Protein AF-A0A3D3RPV8-F1 (afdb_monomer)

Structure (mmCIF, N/CA/C/O backbone):
data_AF-A0A3D3RPV8-F1
#
_entry.id   AF-A0A3D3RPV8-F1
#
loop_
_atom_site.group_PDB
_atom_site.id
_atom_site.type_symbol
_atom_site.label_atom_id
_atom_site.label_alt_id
_atom_site.label_comp_id
_atom_site.label_asym_id
_atom_site.label_entity_id
_atom_site.label_seq_id
_atom_site.pdbx_PDB_ins_code
_atom_site.Cartn_x
_atom_site.Cartn_y
_atom_site.Cartn_z
_atom_site.occupancy
_atom_site.B_iso_or_equiv
_atom_site.auth_seq_id
_atom_site.auth_comp_id
_atom_site.auth_asym_id
_atom_site.auth_atom_id
_atom_site.pdbx_PDB_model_num
ATOM 1 N N . MET A 1 1 ? -18.796 3.445 14.954 1.00 60.06 1 MET A N 1
ATOM 2 C CA . MET A 1 1 ? -17.362 3.175 14.736 1.00 60.06 1 MET A CA 1
ATOM 3 C C . MET A 1 1 ? -16.609 4.016 15.741 1.00 60.06 1 MET A C 1
ATOM 5 O O . MET A 1 1 ? -16.880 5.208 15.780 1.00 60.06 1 MET A O 1
ATOM 9 N N . ASP A 1 2 ? -15.757 3.426 16.577 1.00 74.38 2 ASP A N 1
ATOM 10 C CA . ASP A 1 2 ? -14.989 4.210 17.551 1.00 74.38 2 ASP A CA 1
ATOM 11 C C . ASP A 1 2 ? -14.109 5.230 16.824 1.00 74.38 2 ASP A C 1
ATOM 13 O O . ASP A 1 2 ? -13.495 4.901 15.801 1.00 74.38 2 ASP A O 1
ATOM 17 N N . ASN A 1 3 ? -14.037 6.462 17.338 1.00 82.19 3 ASN A N 1
ATOM 18 C CA . ASN A 1 3 ? -13.248 7.534 16.719 1.00 82.19 3 ASN A CA 1
ATOM 19 C C . ASN A 1 3 ? -11.787 7.109 16.500 1.00 82.19 3 ASN A C 1
ATOM 21 O O . ASN A 1 3 ? -11.202 7.415 15.464 1.00 82.19 3 ASN A O 1
ATOM 25 N N . SER A 1 4 ? -11.219 6.331 17.427 1.00 83.50 4 SER A N 1
ATOM 26 C CA . SER A 1 4 ? -9.867 5.772 17.315 1.00 83.50 4 SER A CA 1
ATOM 27 C C . SER A 1 4 ? -9.710 4.830 16.114 1.00 83.50 4 SER A C 1
ATOM 29 O O . SER A 1 4 ? -8.720 4.920 15.384 1.00 83.50 4 SER A O 1
ATOM 31 N N . ARG A 1 5 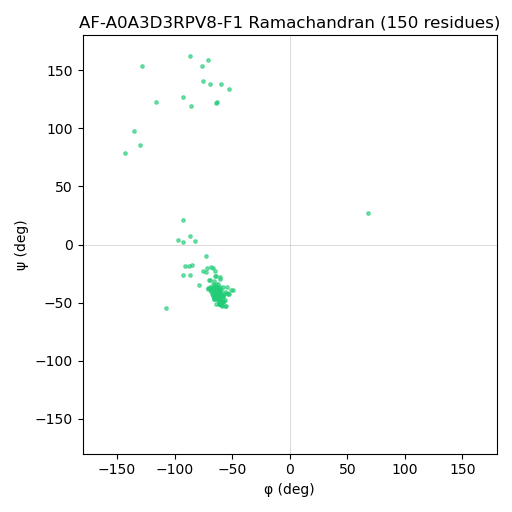? -10.700 3.966 15.855 1.00 85.44 5 ARG A N 1
ATOM 32 C CA . ARG A 1 5 ? -10.705 3.046 14.709 1.00 85.44 5 ARG A CA 1
ATOM 33 C C . ARG A 1 5 ? -10.814 3.803 13.389 1.00 85.44 5 ARG A C 1
ATOM 35 O O . ARG A 1 5 ? -10.067 3.496 12.464 1.00 85.44 5 ARG A O 1
ATOM 42 N N . PHE A 1 6 ? -11.704 4.794 13.305 1.00 89.12 6 PHE A N 1
ATOM 43 C CA . PHE A 1 6 ? -11.861 5.614 12.097 1.00 89.12 6 PHE A CA 1
ATOM 44 C C . PHE A 1 6 ? -10.564 6.357 11.754 1.00 89.12 6 PHE A C 1
ATOM 46 O O . PHE A 1 6 ? -10.102 6.273 10.618 1.00 89.12 6 PHE A O 1
ATOM 53 N N . ILE A 1 7 ? -9.942 7.016 12.739 1.00 92.19 7 ILE A N 1
ATOM 54 C CA . ILE A 1 7 ? -8.679 7.745 12.544 1.00 92.19 7 ILE A CA 1
ATOM 55 C C . ILE A 1 7 ? -7.566 6.791 12.093 1.00 92.19 7 ILE A C 1
ATOM 57 O O . ILE A 1 7 ? -6.832 7.102 11.158 1.00 92.19 7 ILE A O 1
ATOM 61 N N . THR A 1 8 ? -7.473 5.608 12.708 1.00 93.19 8 THR A N 1
ATOM 62 C CA . THR A 1 8 ? -6.462 4.604 12.342 1.00 93.19 8 THR A CA 1
ATOM 63 C C . THR A 1 8 ? -6.634 4.140 10.895 1.00 93.19 8 THR A C 1
ATOM 65 O O . THR A 1 8 ? -5.667 4.139 10.139 1.00 93.19 8 THR A O 1
ATOM 68 N N . LEU A 1 9 ? -7.858 3.784 10.487 1.00 93.38 9 LEU A N 1
ATOM 69 C CA . LEU A 1 9 ? -8.143 3.370 9.109 1.00 93.38 9 LEU A CA 1
ATOM 70 C C . LEU A 1 9 ? -7.829 4.487 8.114 1.00 93.38 9 LEU A C 1
ATOM 72 O O . LEU A 1 9 ? -7.169 4.246 7.107 1.00 93.38 9 LEU A O 1
ATOM 76 N N . PHE A 1 10 ? -8.249 5.715 8.419 1.00 94.94 10 PHE A N 1
ATOM 77 C CA . PHE A 1 10 ? -7.985 6.872 7.574 1.00 94.94 10 PHE A CA 1
ATOM 78 C C . PHE A 1 10 ? -6.483 7.090 7.350 1.00 94.94 10 PHE A C 1
ATOM 80 O O . PHE A 1 10 ? -6.042 7.192 6.206 1.00 94.94 10 PHE A O 1
ATOM 87 N N . LEU A 1 11 ? -5.685 7.096 8.423 1.00 96.25 11 LEU A N 1
ATOM 88 C CA . LEU A 1 11 ? -4.235 7.282 8.340 1.00 96.25 11 LEU A CA 1
ATOM 89 C C . LEU A 1 11 ? -3.548 6.150 7.566 1.00 96.25 11 LEU A C 1
ATOM 91 O O . LEU A 1 11 ? -2.705 6.418 6.707 1.00 96.25 11 LEU A O 1
ATOM 95 N N . VAL A 1 12 ? -3.941 4.896 7.812 1.00 96.69 12 VAL A N 1
ATOM 96 C CA . VAL A 1 12 ? -3.391 3.733 7.101 1.00 96.69 12 VAL A CA 1
ATOM 97 C C . VAL A 1 12 ? -3.696 3.821 5.609 1.00 96.69 12 VAL A C 1
ATOM 99 O O . VAL A 1 12 ? -2.790 3.643 4.795 1.00 96.69 12 VAL A O 1
ATOM 102 N N . HIS A 1 13 ? -4.935 4.144 5.230 1.00 96.69 13 HIS A N 1
ATOM 103 C CA . HIS A 1 13 ? -5.302 4.240 3.821 1.00 96.69 13 HIS A CA 1
ATOM 104 C C . HIS A 1 13 ? -4.660 5.426 3.113 1.00 96.69 13 HIS A C 1
ATOM 106 O O . HIS A 1 13 ? -4.258 5.271 1.962 1.00 96.69 13 HIS A O 1
ATOM 112 N N . LEU A 1 14 ? -4.518 6.569 3.790 1.00 97.44 14 LEU A N 1
ATOM 113 C CA . LEU A 1 14 ? -3.800 7.727 3.260 1.00 97.44 14 LEU A CA 1
ATOM 114 C C . LEU A 1 14 ? -2.323 7.388 3.015 1.00 97.44 14 LEU A C 1
ATOM 116 O O . LEU A 1 14 ? -1.785 7.681 1.950 1.00 97.44 14 LEU A O 1
ATOM 120 N N . THR A 1 15 ? -1.694 6.707 3.975 1.00 97.75 15 THR A N 1
ATOM 121 C CA . THR A 1 15 ? -0.307 6.242 3.862 1.00 97.75 15 THR A CA 1
ATOM 122 C C . THR A 1 15 ? -0.150 5.266 2.696 1.00 97.75 15 THR A C 1
ATOM 124 O O . THR A 1 15 ? 0.695 5.457 1.825 1.00 97.75 15 THR A O 1
ATOM 127 N N . ALA A 1 16 ? -0.999 4.241 2.621 1.00 97.56 16 ALA A N 1
ATOM 128 C CA . ALA A 1 16 ? -0.941 3.255 1.548 1.00 97.56 16 ALA A CA 1
ATOM 129 C C . ALA A 1 16 ? -1.261 3.848 0.169 1.00 97.56 16 ALA A C 1
ATOM 131 O O . ALA A 1 16 ? -0.663 3.416 -0.813 1.00 97.56 16 ALA A O 1
ATOM 132 N N . LEU A 1 17 ? -2.120 4.870 0.081 1.00 97.69 17 LEU A N 1
ATOM 133 C CA . LEU A 1 17 ? -2.375 5.576 -1.174 1.00 97.69 17 LEU A CA 1
ATOM 134 C C . LEU A 1 17 ? -1.109 6.265 -1.695 1.00 97.69 17 LEU A C 1
ATOM 136 O O . LEU A 1 17 ? -0.837 6.195 -2.888 1.00 97.69 17 LEU A O 1
ATOM 140 N N . ILE A 1 18 ? -0.295 6.859 -0.819 1.00 96.88 18 ILE A N 1
ATOM 141 C CA . ILE A 1 18 ? 1.013 7.412 -1.206 1.00 96.88 18 ILE A CA 1
ATOM 142 C C . ILE A 1 18 ? 1.929 6.305 -1.740 1.00 96.88 18 ILE A C 1
ATOM 144 O O . ILE A 1 18 ? 2.571 6.489 -2.773 1.00 96.88 18 ILE A O 1
ATOM 148 N N . GLY A 1 19 ? 1.944 5.141 -1.082 1.00 96.50 19 GLY A N 1
ATOM 149 C CA . GLY A 1 19 ? 2.663 3.960 -1.565 1.00 96.50 19 GLY A CA 1
ATOM 150 C C . GLY A 1 19 ? 2.210 3.542 -2.969 1.00 96.50 19 GLY A C 1
ATOM 151 O O . GLY A 1 19 ? 3.042 3.395 -3.859 1.00 96.50 19 GLY A O 1
ATOM 152 N N . ILE A 1 20 ? 0.900 3.434 -3.205 1.00 97.25 20 ILE A N 1
ATOM 153 C CA . ILE A 1 20 ? 0.333 3.108 -4.523 1.00 97.25 20 ILE A CA 1
ATOM 154 C C . ILE A 1 20 ? 0.747 4.151 -5.560 1.00 97.25 20 ILE A C 1
ATOM 156 O O . ILE A 1 20 ? 1.305 3.787 -6.588 1.00 97.25 20 ILE A O 1
ATOM 160 N N . LEU A 1 21 ? 0.533 5.440 -5.283 1.00 96.25 21 LEU A N 1
ATOM 161 C CA . LEU A 1 21 ? 0.846 6.531 -6.211 1.00 96.25 21 LEU A CA 1
ATOM 162 C C . LEU A 1 21 ? 2.337 6.593 -6.569 1.00 96.25 21 LEU A C 1
ATOM 164 O O . LEU A 1 21 ? 2.670 6.969 -7.691 1.00 96.25 21 LEU A O 1
ATOM 168 N N . SER A 1 22 ? 3.231 6.176 -5.665 1.00 95.06 22 SER A N 1
ATOM 169 C CA . SER A 1 22 ? 4.667 6.103 -5.963 1.00 95.06 22 SER A CA 1
ATOM 170 C C . SER A 1 22 ? 4.986 5.148 -7.124 1.00 95.06 22 SER A C 1
ATOM 172 O O . SER A 1 22 ? 5.911 5.395 -7.890 1.00 95.06 22 SER A O 1
ATOM 174 N N . LEU A 1 23 ? 4.164 4.117 -7.349 1.00 95.50 23 LEU A N 1
ATOM 175 C CA . LEU A 1 23 ? 4.360 3.141 -8.425 1.00 95.50 23 LEU A CA 1
ATOM 176 C C . LEU A 1 23 ? 3.852 3.601 -9.802 1.00 95.50 23 LEU A C 1
ATOM 178 O O . LEU A 1 23 ? 3.950 2.826 -10.751 1.00 95.50 23 LEU A O 1
ATOM 182 N N . TRP A 1 24 ? 3.346 4.832 -9.946 1.00 92.69 24 TRP A N 1
ATOM 183 C CA . TRP A 1 24 ? 2.761 5.343 -11.198 1.00 92.69 24 TRP A CA 1
ATOM 184 C C . TRP A 1 24 ? 3.675 5.198 -12.427 1.00 92.69 24 TRP A C 1
ATOM 186 O O . TRP A 1 24 ? 3.219 4.797 -13.491 1.00 92.69 24 TRP A O 1
ATOM 196 N N . ASN A 1 25 ? 4.970 5.494 -12.278 1.00 89.19 25 ASN A N 1
ATOM 197 C CA . ASN A 1 25 ? 5.949 5.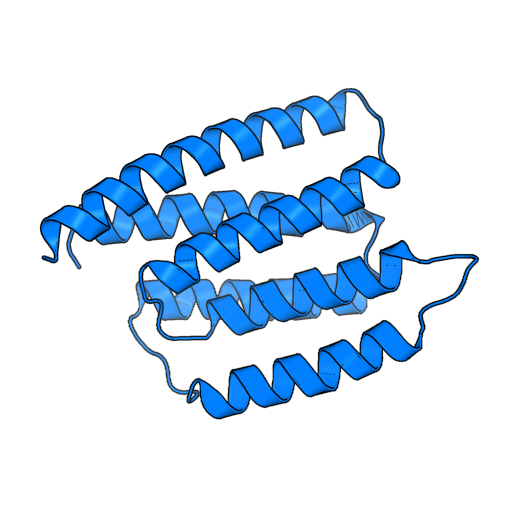402 -13.371 1.00 89.19 25 ASN A CA 1
ATOM 198 C C . ASN A 1 25 ? 6.666 4.042 -13.437 1.00 89.19 25 ASN A C 1
ATOM 200 O O . ASN A 1 25 ? 7.570 3.871 -14.252 1.00 89.19 25 ASN A O 1
ATOM 204 N N . VAL A 1 26 ? 6.309 3.100 -12.560 1.00 91.75 26 VAL A N 1
ATOM 205 C CA . VAL A 1 26 ? 6.940 1.776 -12.485 1.00 91.75 26 VAL A CA 1
ATOM 206 C C . VAL A 1 26 ? 6.001 0.709 -13.027 1.00 91.75 26 VAL A C 1
ATOM 208 O O . VAL A 1 26 ? 6.362 -0.049 -13.924 1.00 91.75 26 VAL A O 1
ATOM 211 N N . ALA A 1 27 ? 4.785 0.648 -12.490 1.00 91.75 27 ALA A N 1
ATOM 212 C CA . ALA A 1 27 ? 3.782 -0.302 -12.928 1.00 91.75 27 ALA A CA 1
ATOM 213 C C . ALA A 1 27 ? 3.189 0.123 -14.275 1.00 91.75 27 ALA A C 1
ATOM 215 O O . ALA A 1 27 ? 2.898 1.292 -14.511 1.00 91.75 27 ALA A O 1
ATOM 216 N N . GLU A 1 28 ? 2.949 -0.854 -15.144 1.00 92.75 28 GLU A N 1
ATOM 217 C CA . GLU A 1 28 ? 2.167 -0.637 -16.361 1.00 92.75 28 GLU A CA 1
ATOM 218 C C . GLU A 1 28 ? 0.801 0.004 -16.049 1.00 92.75 28 GLU A C 1
ATOM 220 O O . GLU A 1 28 ? 0.081 -0.436 -15.144 1.00 92.75 28 GLU A O 1
ATOM 225 N N . SER A 1 29 ? 0.436 1.033 -16.822 1.00 94.19 29 SER A N 1
ATOM 226 C CA . SER A 1 29 ? -0.702 1.910 -16.528 1.00 94.19 29 SER A CA 1
ATOM 227 C C . SER A 1 29 ? -2.031 1.163 -16.412 1.00 94.19 29 SER A C 1
ATOM 229 O O . SER A 1 29 ? -2.843 1.495 -15.551 1.00 94.19 29 SER A O 1
ATOM 231 N N . LEU A 1 30 ? -2.253 0.129 -17.232 1.00 94.75 30 LEU A N 1
ATOM 232 C CA . LEU A 1 30 ? -3.481 -0.668 -17.190 1.00 94.75 30 LEU A CA 1
ATOM 233 C C . LEU A 1 30 ? -3.652 -1.360 -15.830 1.00 94.75 30 LEU A C 1
ATOM 235 O O . LEU A 1 30 ? -4.684 -1.191 -15.178 1.00 94.75 30 LEU A O 1
ATOM 239 N N . TYR A 1 31 ? -2.627 -2.076 -15.359 1.00 94.44 31 TYR A N 1
ATOM 240 C CA . TYR A 1 31 ? -2.668 -2.737 -14.052 1.00 94.44 31 TYR A CA 1
ATOM 241 C C . TYR A 1 31 ? -2.714 -1.730 -12.905 1.00 94.44 31 TYR A C 1
ATOM 243 O O . TYR A 1 31 ? -3.441 -1.948 -11.938 1.00 94.44 31 TYR A O 1
ATOM 251 N N . PHE A 1 32 ? -1.998 -0.609 -13.028 1.00 97.06 32 PHE A N 1
ATOM 252 C CA . PHE A 1 32 ? -2.035 0.463 -12.040 1.00 97.06 32 PHE A CA 1
ATOM 253 C C . PHE A 1 32 ? -3.465 0.955 -11.792 1.00 97.06 32 PHE A C 1
ATOM 255 O O . PHE A 1 32 ? -3.921 0.972 -10.650 1.00 97.06 32 PHE A O 1
ATOM 262 N N . PHE A 1 33 ? -4.194 1.317 -12.851 1.00 97.44 33 PHE A N 1
ATOM 263 C CA . PHE A 1 33 ? -5.550 1.844 -12.713 1.00 97.44 33 PHE A CA 1
ATOM 264 C C . PHE A 1 33 ? -6.543 0.796 -12.218 1.00 97.44 33 PHE A C 1
ATOM 266 O O . PHE A 1 33 ? -7.373 1.110 -11.366 1.00 97.44 33 PHE A O 1
ATOM 273 N N . ILE A 1 34 ? -6.445 -0.447 -12.701 1.00 97.06 34 ILE A N 1
ATOM 274 C CA . ILE A 1 34 ? -7.300 -1.544 -12.230 1.00 97.06 34 ILE A CA 1
ATOM 275 C C . ILE A 1 34 ? -7.108 -1.749 -10.725 1.00 97.06 34 ILE A C 1
ATOM 277 O O . ILE A 1 34 ? -8.082 -1.742 -9.973 1.00 97.06 34 ILE A O 1
ATOM 281 N N . PHE A 1 35 ? -5.863 -1.881 -10.266 1.00 97.44 35 PHE A N 1
ATOM 282 C CA . PHE A 1 35 ? -5.575 -2.105 -8.853 1.00 97.44 35 PHE A CA 1
ATOM 283 C C . PHE A 1 35 ? -5.888 -0.883 -7.992 1.00 97.44 35 PHE A C 1
ATOM 285 O O . PHE A 1 35 ? -6.466 -1.037 -6.923 1.00 97.44 35 PHE A O 1
ATOM 292 N N . LEU A 1 36 ? -5.647 0.339 -8.472 1.00 97.81 36 LEU A N 1
ATOM 293 C CA . LEU A 1 36 ? -6.075 1.546 -7.766 1.00 97.81 36 LEU A CA 1
ATOM 294 C C . LEU A 1 36 ? -7.600 1.580 -7.568 1.00 97.81 36 LEU A C 1
ATOM 296 O O . LEU A 1 36 ? -8.064 1.865 -6.465 1.00 97.81 36 LEU A O 1
ATOM 300 N N . LEU A 1 37 ? -8.386 1.254 -8.597 1.00 97.62 37 LEU A N 1
ATOM 301 C CA . LEU A 1 37 ? -9.847 1.197 -8.487 1.00 97.62 37 LEU A CA 1
ATOM 302 C C . LEU A 1 37 ? -10.298 0.129 -7.489 1.00 97.62 37 LEU A C 1
ATOM 304 O O . LEU A 1 37 ? -11.128 0.411 -6.624 1.00 97.62 37 LEU A O 1
ATOM 308 N N . VAL A 1 38 ? -9.730 -1.078 -7.566 1.00 97.00 38 VAL A N 1
ATOM 309 C CA . VAL A 1 38 ? -10.019 -2.158 -6.610 1.00 97.00 38 VAL A CA 1
ATOM 310 C C . VAL A 1 38 ? -9.641 -1.739 -5.189 1.00 97.00 38 VAL A C 1
ATOM 312 O O . VAL A 1 38 ? -10.416 -1.952 -4.255 1.00 97.00 38 VAL A O 1
ATOM 315 N N . TYR A 1 39 ? -8.493 -1.082 -5.023 1.00 97.69 39 TYR A N 1
ATOM 316 C CA . TYR A 1 39 ? -8.051 -0.579 -3.735 1.00 97.69 39 TYR A CA 1
ATOM 317 C C . TYR A 1 39 ? -9.054 0.422 -3.151 1.00 97.69 39 TYR A C 1
ATOM 319 O O . TYR A 1 39 ? -9.475 0.250 -2.007 1.00 97.69 39 TYR A O 1
ATOM 327 N N . LEU A 1 40 ? -9.480 1.416 -3.942 1.00 97.56 40 LEU A N 1
ATOM 328 C CA . LEU A 1 40 ? -10.458 2.435 -3.543 1.00 97.56 40 LEU A CA 1
ATOM 329 C C . LEU A 1 40 ? -11.835 1.840 -3.217 1.00 97.56 40 LEU A C 1
ATOM 331 O O . LEU A 1 40 ? -12.480 2.292 -2.271 1.00 97.56 40 LEU A O 1
ATOM 335 N N . LEU A 1 41 ? -12.274 0.808 -3.944 1.00 96.25 41 LEU A N 1
ATOM 336 C CA . LEU A 1 41 ? -13.479 0.051 -3.591 1.00 96.25 41 LEU A CA 1
ATOM 337 C C . LEU A 1 41 ? -13.340 -0.600 -2.211 1.00 96.25 41 LEU A C 1
ATOM 339 O O . LEU A 1 41 ? -14.261 -0.525 -1.400 1.00 96.25 41 LEU A O 1
ATOM 343 N N . GLY A 1 42 ? -12.173 -1.170 -1.913 1.00 95.00 42 GLY A N 1
ATOM 344 C CA . GLY A 1 42 ? -11.857 -1.702 -0.592 1.00 95.00 42 GLY A CA 1
ATOM 345 C C . GLY A 1 42 ? -11.893 -0.651 0.521 1.00 95.00 42 GLY A C 1
ATOM 346 O O . GLY A 1 42 ? -12.507 -0.875 1.562 1.00 95.00 42 GLY A O 1
ATOM 347 N N . VAL A 1 43 ? -11.340 0.539 0.265 1.00 95.44 43 VAL A N 1
ATOM 348 C CA . VAL A 1 43 ? -11.428 1.688 1.185 1.00 95.44 43 VAL A CA 1
ATOM 349 C C . VAL A 1 43 ? -12.888 2.087 1.425 1.00 95.44 43 VAL A C 1
ATOM 351 O O . VAL A 1 43 ? -13.306 2.311 2.560 1.00 95.44 43 VAL A O 1
ATOM 354 N N . TYR A 1 44 ? -13.702 2.158 0.371 1.00 95.31 44 TYR A N 1
ATOM 355 C CA . TYR A 1 44 ? -15.130 2.453 0.498 1.00 95.31 44 TYR A CA 1
ATOM 356 C C . TYR A 1 44 ? -15.852 1.407 1.362 1.00 95.31 44 TYR A C 1
ATOM 358 O O . TYR A 1 44 ? -16.644 1.757 2.241 1.00 95.31 44 TYR A O 1
ATOM 366 N N . MET A 1 45 ? -15.544 0.128 1.148 1.00 93.25 45 MET A N 1
ATOM 367 C CA . MET A 1 45 ? -16.073 -0.991 1.926 1.00 93.25 45 MET A CA 1
ATOM 368 C C . MET A 1 45 ? -15.676 -0.919 3.404 1.00 93.25 45 MET A C 1
ATOM 370 O O . MET A 1 45 ? -16.516 -1.206 4.258 1.00 93.25 45 MET A O 1
ATOM 374 N N . ASP A 1 46 ? -14.463 -0.451 3.718 1.00 91.56 46 ASP A N 1
ATOM 375 C CA . ASP A 1 46 ? -14.016 -0.220 5.096 1.00 91.56 46 ASP A CA 1
ATOM 376 C C . ASP A 1 46 ? -14.876 0.789 5.837 1.00 91.56 46 ASP A C 1
ATOM 378 O O . ASP A 1 46 ? -15.346 0.527 6.948 1.00 91.56 46 ASP A O 1
ATOM 382 N N . PHE A 1 47 ? -15.135 1.932 5.204 1.00 89.06 47 PHE A N 1
ATOM 383 C CA . PHE A 1 47 ? -15.951 2.983 5.805 1.00 89.06 47 PHE A CA 1
ATOM 384 C C . PHE A 1 47 ? -17.441 2.626 5.854 1.00 89.06 47 PHE A C 1
ATOM 386 O O . PHE A 1 47 ? -18.164 3.146 6.705 1.00 89.06 47 PHE A O 1
ATOM 393 N N . LYS A 1 48 ? -17.910 1.729 4.978 1.00 89.94 48 LYS A N 1
ATOM 394 C CA . LYS A 1 48 ? -19.271 1.174 5.031 1.00 89.94 48 LYS A CA 1
ATOM 395 C C . LYS A 1 48 ? -19.408 -0.021 5.976 1.00 89.94 48 LYS A C 1
ATOM 397 O O . LYS A 1 48 ? -20.531 -0.342 6.352 1.00 89.94 48 LYS A O 1
ATOM 402 N N . GLY A 1 49 ? -18.305 -0.659 6.367 1.00 87.31 49 GLY A N 1
ATOM 403 C CA . GLY A 1 49 ? -18.300 -1.857 7.205 1.00 87.31 49 GLY A CA 1
ATOM 404 C C . GLY A 1 49 ? -18.869 -3.102 6.516 1.00 87.31 49 GLY A C 1
ATOM 405 O O . GLY A 1 49 ? -19.405 -3.972 7.197 1.00 87.31 49 GLY A O 1
ATOM 406 N N . ILE A 1 50 ? -18.793 -3.187 5.183 1.00 88.81 50 ILE A N 1
ATOM 407 C CA . ILE A 1 50 ? -19.374 -4.285 4.392 1.00 88.81 50 ILE A CA 1
ATOM 408 C C . ILE A 1 50 ? -18.251 -5.056 3.699 1.00 88.81 50 ILE A C 1
ATOM 410 O O . ILE A 1 50 ? -17.532 -4.482 2.889 1.00 88.81 50 ILE A O 1
ATOM 414 N N . TYR A 1 51 ? -18.153 -6.365 3.948 1.00 90.56 51 TYR A N 1
ATOM 415 C CA . TYR A 1 51 ? -17.142 -7.244 3.341 1.00 90.56 51 TYR A CA 1
ATOM 416 C C . TYR A 1 51 ? -17.811 -8.499 2.755 1.00 90.56 51 TYR A C 1
ATOM 418 O O . TYR A 1 51 ? -17.913 -9.522 3.432 1.00 90.56 51 TYR A O 1
ATOM 426 N N . PRO A 1 52 ? -18.314 -8.444 1.508 1.00 84.38 52 PRO A N 1
ATOM 427 C CA . PRO A 1 52 ? -19.076 -9.541 0.923 1.00 84.38 52 PRO A CA 1
ATOM 428 C C . PRO A 1 52 ? -18.185 -10.721 0.504 1.00 84.38 52 PRO A C 1
ATOM 430 O O . PRO A 1 52 ? -18.662 -11.850 0.401 1.00 84.38 52 PRO A O 1
ATOM 433 N N . ILE A 1 53 ? -16.890 -10.485 0.267 1.00 89.19 53 ILE A N 1
ATOM 434 C CA . ILE A 1 53 ? -15.961 -11.507 -0.220 1.00 89.19 53 ILE A CA 1
ATOM 435 C C . ILE A 1 53 ? -15.263 -12.176 0.964 1.00 89.19 53 ILE A C 1
ATOM 437 O O . ILE A 1 53 ? -14.639 -11.518 1.797 1.00 89.19 53 ILE A O 1
ATOM 441 N N . ARG A 1 54 ? -15.318 -13.512 1.027 1.00 89.38 54 ARG A N 1
ATOM 442 C CA . ARG A 1 54 ? -14.603 -14.262 2.068 1.00 89.38 54 ARG A CA 1
ATOM 443 C C . ARG A 1 54 ? -13.094 -14.183 1.846 1.00 89.38 54 ARG A C 1
ATOM 445 O O . ARG A 1 54 ? -12.601 -14.412 0.743 1.00 89.38 54 ARG A O 1
ATOM 452 N N . ARG A 1 55 ? -12.362 -14.003 2.945 1.00 90.19 55 ARG A N 1
ATOM 453 C CA . ARG A 1 55 ? -10.895 -13.920 2.987 1.00 90.19 55 ARG A CA 1
ATOM 454 C C . ARG A 1 55 ? -10.167 -15.046 2.247 1.00 90.19 55 ARG A C 1
ATOM 456 O O . ARG A 1 55 ? -9.177 -14.789 1.576 1.00 90.19 55 ARG A O 1
ATOM 463 N N . LEU A 1 56 ? -10.668 -16.281 2.334 1.00 91.31 56 LEU A N 1
ATOM 464 C CA . LEU A 1 56 ? -10.058 -17.433 1.660 1.00 91.31 56 LEU A CA 1
ATOM 465 C C . LEU A 1 56 ? -9.980 -17.239 0.137 1.00 91.31 56 LEU A C 1
ATOM 467 O O . LEU A 1 56 ? -8.940 -17.513 -0.455 1.00 91.31 56 LEU A O 1
ATOM 471 N N . PHE A 1 57 ? -11.047 -16.727 -0.486 1.00 93.38 57 PHE A N 1
ATOM 472 C CA . PHE A 1 57 ? -11.073 -16.491 -1.931 1.00 93.38 57 PHE A CA 1
ATOM 473 C C . PHE A 1 57 ? -10.108 -15.376 -2.332 1.00 93.38 57 PHE A C 1
ATOM 475 O O . PHE A 1 57 ? -9.367 -15.538 -3.295 1.00 93.38 57 PHE A O 1
ATOM 482 N N . LEU A 1 58 ? -10.063 -14.289 -1.556 1.00 93.88 58 LEU A N 1
ATOM 483 C CA . LEU A 1 58 ? -9.134 -13.176 -1.770 1.00 93.88 58 L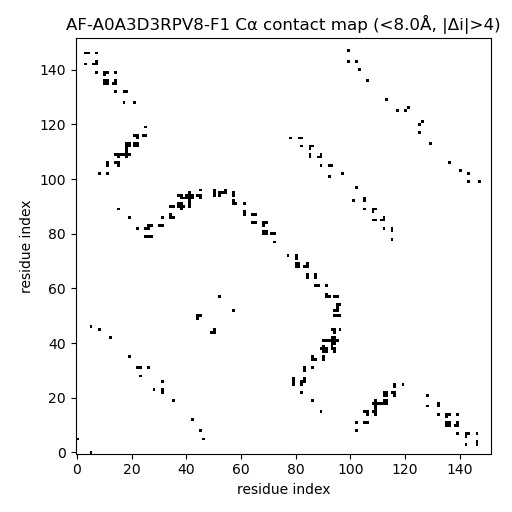EU A CA 1
ATOM 484 C C . LEU A 1 58 ? -7.671 -13.622 -1.656 1.00 93.88 58 LEU A C 1
ATOM 486 O O . LEU A 1 58 ? -6.857 -13.288 -2.512 1.00 93.88 58 LEU A O 1
ATOM 490 N N . THR A 1 59 ? -7.348 -14.441 -0.653 1.00 93.25 59 THR A N 1
ATOM 491 C CA . THR A 1 59 ? -5.992 -14.977 -0.465 1.00 93.25 59 THR A CA 1
ATOM 492 C C . THR A 1 59 ? -5.586 -15.918 -1.603 1.00 93.25 59 THR A C 1
ATOM 494 O O . THR A 1 59 ? -4.487 -15.780 -2.135 1.00 93.25 59 THR A O 1
ATOM 497 N N . LEU A 1 60 ? -6.460 -16.849 -2.011 1.00 95.19 60 LEU A N 1
ATOM 498 C CA . LEU A 1 60 ? -6.183 -17.759 -3.131 1.00 95.19 60 LEU A CA 1
ATOM 499 C C . LEU A 1 60 ? -6.004 -16.995 -4.445 1.00 95.19 60 LEU A C 1
ATOM 501 O O . LEU A 1 60 ? -5.052 -17.244 -5.179 1.00 95.19 60 LEU A O 1
ATOM 505 N N . PHE A 1 61 ? -6.886 -16.034 -4.712 1.00 94.94 61 PHE A N 1
ATOM 506 C CA . PHE A 1 61 ? -6.802 -15.179 -5.889 1.00 94.94 61 PHE A CA 1
ATOM 507 C C . PHE A 1 61 ? -5.502 -14.367 -5.905 1.00 94.94 61 PHE A C 1
ATOM 509 O O . PHE A 1 61 ? -4.796 -14.349 -6.911 1.00 94.94 61 PHE A O 1
ATOM 516 N N . GLY A 1 62 ? -5.141 -13.767 -4.767 1.00 94.75 62 GLY A N 1
ATOM 517 C CA . GLY A 1 62 ? -3.891 -13.031 -4.612 1.00 94.75 62 GLY A CA 1
ATOM 518 C C . GLY A 1 62 ? -2.666 -13.903 -4.817 1.00 94.75 62 GLY A C 1
ATOM 519 O O . GLY A 1 62 ? -1.737 -13.478 -5.492 1.00 94.75 62 GLY A O 1
ATOM 520 N N . PHE A 1 63 ? -2.677 -15.136 -4.314 1.00 96.38 63 PHE A N 1
ATOM 521 C CA . PHE A 1 63 ? -1.590 -16.086 -4.528 1.00 96.38 63 PHE A CA 1
ATOM 522 C C . PHE A 1 63 ? -1.435 -16.463 -6.008 1.00 96.38 63 PHE A C 1
ATOM 524 O O . PHE A 1 63 ? -0.344 -16.330 -6.557 1.00 96.38 63 PHE A O 1
ATOM 531 N N . ILE A 1 64 ? -2.525 -16.863 -6.674 1.00 97.12 64 ILE A N 1
ATOM 532 C CA . ILE A 1 64 ? -2.505 -17.270 -8.088 1.00 97.12 64 ILE A CA 1
ATOM 533 C C . ILE A 1 64 ? -2.035 -16.119 -8.980 1.00 97.12 64 ILE A C 1
ATOM 535 O O . ILE A 1 64 ? -1.133 -16.303 -9.795 1.00 97.12 64 ILE A O 1
ATOM 539 N N . LEU A 1 65 ? -2.601 -14.920 -8.814 1.00 96.12 65 LEU A N 1
ATOM 540 C CA . LEU A 1 65 ? -2.195 -13.771 -9.620 1.00 96.12 65 LEU A CA 1
ATOM 541 C C . LEU A 1 65 ? -0.785 -13.279 -9.285 1.00 96.12 65 LEU A C 1
ATOM 543 O O . LEU A 1 65 ? -0.089 -12.803 -10.177 1.00 96.12 65 LEU A O 1
ATOM 547 N N . SER A 1 66 ? -0.325 -13.435 -8.040 1.00 96.69 66 SER A N 1
ATOM 548 C CA . SER A 1 66 ? 1.072 -13.140 -7.709 1.00 96.69 66 SER A CA 1
ATOM 549 C C . SER A 1 66 ? 2.020 -14.069 -8.462 1.00 96.69 66 SER A C 1
ATOM 551 O O . SER A 1 66 ? 2.995 -13.595 -9.032 1.00 96.69 66 SER A O 1
ATOM 553 N N . LEU A 1 67 ? 1.716 -15.372 -8.529 1.00 96.50 67 LEU A N 1
ATOM 554 C CA . LEU A 1 67 ? 2.497 -16.320 -9.331 1.00 96.50 67 LEU A CA 1
ATOM 555 C C . LEU A 1 67 ? 2.464 -15.973 -10.823 1.00 96.50 67 LEU A C 1
ATOM 557 O O . LEU A 1 67 ? 3.496 -16.060 -11.483 1.00 96.50 67 LEU A O 1
ATOM 561 N N . TYR A 1 68 ? 1.312 -15.537 -11.340 1.00 96.19 68 TYR A N 1
ATOM 562 C CA . TYR A 1 68 ? 1.197 -15.058 -12.716 1.00 96.19 68 TYR A CA 1
ATOM 563 C C . TYR A 1 68 ? 2.136 -13.874 -12.981 1.00 96.19 68 TYR A C 1
ATOM 565 O O . TYR A 1 68 ? 2.960 -13.957 -13.887 1.00 96.19 68 TYR A O 1
ATOM 573 N N . PHE A 1 69 ? 2.099 -12.811 -12.170 1.00 94.81 69 PHE A N 1
ATOM 574 C CA . PHE A 1 69 ? 2.997 -11.666 -12.366 1.00 94.81 69 PHE A CA 1
ATOM 575 C C . PHE A 1 69 ? 4.471 -12.041 -12.194 1.00 94.81 69 PHE A C 1
ATOM 577 O O . PHE A 1 69 ? 5.301 -11.644 -13.008 1.00 94.81 69 PHE A O 1
ATOM 584 N N . LEU A 1 70 ? 4.802 -12.859 -11.192 1.00 94.38 70 LEU A N 1
ATOM 585 C CA . LEU A 1 70 ? 6.173 -13.321 -10.965 1.00 94.38 70 LEU A CA 1
ATOM 586 C C . LEU A 1 70 ? 6.696 -14.236 -12.081 1.00 94.38 70 LEU A C 1
ATOM 588 O O . LEU A 1 70 ? 7.907 -14.354 -12.231 1.00 94.38 70 LEU A O 1
ATOM 592 N N . SER A 1 71 ? 5.828 -14.848 -12.892 1.00 94.06 71 SER A N 1
ATOM 593 C CA . SER A 1 71 ? 6.268 -15.635 -14.052 1.00 94.06 71 SER A CA 1
ATOM 594 C C . SER A 1 71 ? 6.895 -14.784 -15.167 1.00 94.06 71 SER A C 1
ATOM 596 O O . SER A 1 71 ? 7.666 -15.311 -15.963 1.00 94.06 71 SER A O 1
ATOM 598 N N . PHE A 1 72 ? 6.639 -13.468 -15.182 1.00 90.81 72 PHE A N 1
ATOM 599 C CA . PHE A 1 72 ? 7.266 -12.510 -16.105 1.00 90.81 72 PHE A CA 1
ATOM 600 C C . PHE A 1 72 ? 8.607 -11.964 -15.598 1.00 90.81 72 PHE A C 1
ATOM 602 O O . PHE A 1 72 ? 9.162 -11.036 -16.187 1.00 90.81 72 PHE A O 1
ATOM 609 N N . LEU A 1 73 ? 9.125 -12.498 -14.490 1.00 91.31 73 LEU A N 1
ATOM 610 C CA . LEU A 1 73 ? 10.394 -12.068 -13.923 1.00 91.31 73 LEU A CA 1
ATOM 611 C C . LEU A 1 73 ? 11.536 -12.355 -14.900 1.00 91.31 73 LEU A C 1
ATOM 613 O O . LEU A 1 73 ? 11.767 -13.490 -15.313 1.00 91.31 73 LEU A O 1
ATOM 617 N N . SER A 1 74 ? 12.256 -11.297 -15.256 1.00 88.44 74 SER A N 1
ATOM 618 C CA . SER A 1 74 ? 13.411 -11.342 -16.146 1.00 88.44 74 SER A CA 1
ATOM 619 C C . SER A 1 74 ? 14.588 -10.634 -15.487 1.00 88.44 74 SER A C 1
ATOM 621 O O . SER A 1 74 ? 14.398 -9.746 -14.658 1.00 88.44 74 SER A O 1
ATOM 623 N N . LEU A 1 75 ? 15.816 -11.009 -15.852 1.00 82.88 75 LEU A N 1
ATOM 624 C CA . LEU A 1 75 ? 17.019 -10.339 -15.343 1.00 82.88 75 LEU A CA 1
ATOM 625 C C . LEU A 1 75 ? 17.114 -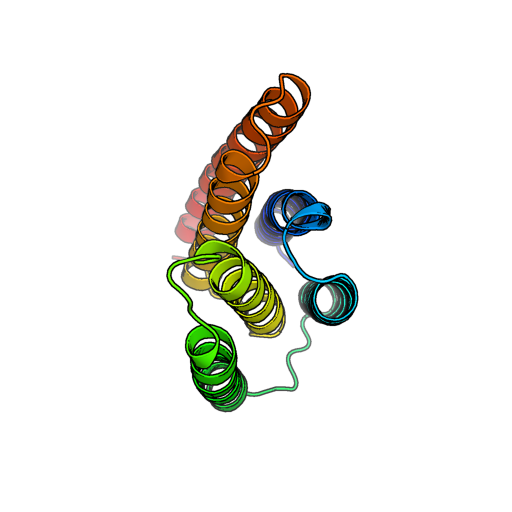8.874 -15.799 1.00 82.88 75 LEU A C 1
ATOM 627 O O . LEU A 1 75 ? 17.786 -8.080 -15.150 1.00 82.88 75 LEU A O 1
ATOM 631 N N . GLU A 1 76 ? 16.438 -8.529 -16.895 1.00 82.81 76 GLU A N 1
ATOM 632 C CA . GLU A 1 76 ? 16.409 -7.179 -17.461 1.00 82.81 76 GLU A CA 1
ATOM 633 C C . GLU A 1 76 ? 15.456 -6.254 -16.698 1.00 82.81 76 GLU A C 1
ATOM 635 O O . GLU A 1 76 ? 15.744 -5.070 -16.534 1.00 82.81 76 GLU A O 1
ATOM 640 N N . ASP A 1 77 ? 14.336 -6.787 -16.201 1.00 81.81 77 ASP A N 1
ATOM 641 C CA . ASP A 1 77 ? 13.326 -6.010 -15.487 1.00 81.81 77 ASP A CA 1
ATOM 642 C C . ASP A 1 77 ? 12.725 -6.810 -14.327 1.00 81.81 77 ASP A C 1
ATOM 644 O O . ASP A 1 77 ? 11.635 -7.385 -14.400 1.00 81.81 77 ASP A O 1
ATOM 648 N N . LEU A 1 78 ? 13.484 -6.863 -13.233 1.00 86.00 78 LEU A N 1
ATOM 649 C CA . LEU A 1 78 ? 13.089 -7.585 -12.026 1.00 86.00 78 LEU A CA 1
ATOM 650 C C . LEU A 1 78 ? 11.950 -6.880 -11.287 1.00 86.00 78 LEU A C 1
ATOM 652 O O . LEU A 1 78 ? 11.083 -7.539 -10.723 1.00 86.00 78 LEU A O 1
ATOM 656 N N . LEU A 1 79 ? 11.954 -5.547 -11.253 1.00 90.38 79 LEU A N 1
ATOM 657 C CA . LEU A 1 79 ? 11.148 -4.781 -10.305 1.00 90.38 79 LEU A CA 1
ATOM 658 C C . LEU A 1 79 ? 9.718 -4.506 -10.791 1.00 90.38 79 LEU A C 1
ATOM 660 O O . LEU A 1 79 ? 8.827 -4.386 -9.947 1.00 90.38 79 LEU A O 1
ATOM 664 N N . LYS A 1 80 ? 9.454 -4.458 -12.106 1.00 92.50 80 LYS A N 1
ATOM 665 C CA . LYS A 1 80 ? 8.081 -4.300 -12.626 1.00 92.50 80 LYS A CA 1
ATOM 666 C C . LYS A 1 80 ? 7.126 -5.417 -12.177 1.00 92.50 80 LYS A C 1
ATOM 668 O O . LYS A 1 80 ? 6.074 -5.080 -11.626 1.00 92.50 80 LYS A O 1
ATOM 673 N N . PRO A 1 81 ? 7.469 -6.715 -12.308 1.00 93.88 81 PRO A N 1
ATOM 674 C CA . PRO A 1 81 ? 6.661 -7.803 -11.753 1.00 93.88 81 PRO A CA 1
ATOM 675 C C . PRO A 1 81 ? 6.365 -7.634 -10.259 1.00 93.88 81 PRO A C 1
ATOM 677 O O . PRO A 1 81 ? 5.226 -7.808 -9.826 1.00 93.88 81 PRO A O 1
ATOM 680 N N . PHE A 1 82 ? 7.360 -7.225 -9.462 1.00 94.75 82 PHE A N 1
ATOM 681 C CA . PHE A 1 82 ? 7.153 -6.959 -8.035 1.00 94.75 82 PHE A CA 1
ATOM 682 C C . PHE A 1 82 ? 6.219 -5.772 -7.791 1.00 94.75 82 PHE A C 1
ATOM 684 O O . PHE A 1 82 ? 5.389 -5.844 -6.886 1.00 94.75 82 PHE A O 1
ATOM 691 N N . ALA A 1 83 ? 6.295 -4.707 -8.596 1.00 96.25 83 ALA A N 1
ATOM 692 C CA . ALA A 1 83 ? 5.374 -3.577 -8.498 1.00 96.25 83 ALA A CA 1
ATOM 693 C C . ALA A 1 83 ? 3.920 -4.024 -8.715 1.00 96.25 83 ALA A C 1
ATOM 695 O O . ALA A 1 83 ? 3.037 -3.653 -7.940 1.00 96.25 83 ALA A O 1
ATOM 696 N N . HIS A 1 84 ? 3.673 -4.873 -9.719 1.00 96.62 84 HIS A N 1
ATOM 697 C CA . HIS A 1 84 ? 2.346 -5.442 -9.975 1.00 96.62 84 HIS A CA 1
ATOM 698 C C . HIS A 1 84 ? 1.856 -6.313 -8.821 1.00 96.62 84 HIS A C 1
ATOM 700 O O . HIS A 1 84 ? 0.715 -6.159 -8.390 1.00 96.62 84 HIS A O 1
ATOM 706 N N . VAL A 1 85 ? 2.719 -7.170 -8.268 1.00 97.06 85 VAL A N 1
ATOM 707 C CA . VAL A 1 85 ? 2.391 -7.998 -7.095 1.00 97.06 85 VAL A CA 1
ATOM 708 C C . VAL A 1 85 ? 2.051 -7.131 -5.885 1.00 97.06 85 VAL A C 1
ATOM 710 O O . VAL A 1 85 ? 1.061 -7.385 -5.204 1.00 97.06 85 VAL A O 1
ATOM 713 N N . VAL A 1 86 ? 2.831 -6.086 -5.609 1.00 97.50 86 VAL A N 1
ATOM 714 C CA . VAL A 1 86 ? 2.575 -5.193 -4.472 1.00 97.50 86 VAL A CA 1
ATOM 715 C C . VAL A 1 86 ? 1.243 -4.457 -4.638 1.00 97.50 86 VAL A C 1
ATOM 717 O O . VAL A 1 86 ? 0.457 -4.423 -3.690 1.00 97.50 86 VAL A O 1
ATOM 720 N N . LEU A 1 87 ? 0.944 -3.932 -5.832 1.00 97.88 87 LEU A N 1
ATOM 721 C CA . LEU A 1 87 ? -0.347 -3.300 -6.133 1.00 97.88 87 LEU A CA 1
ATOM 722 C C . LEU A 1 87 ? -1.514 -4.276 -5.974 1.00 97.88 87 LEU A C 1
ATOM 724 O O . LEU A 1 87 ? -2.512 -3.948 -5.327 1.00 97.88 87 LEU A O 1
ATOM 728 N N . LEU A 1 88 ? -1.377 -5.484 -6.520 1.00 97.75 88 LEU A N 1
ATOM 729 C CA . LEU A 1 88 ? -2.356 -6.556 -6.392 1.00 97.75 88 LEU A CA 1
ATOM 730 C C . LEU A 1 88 ? -2.632 -6.867 -4.917 1.00 97.75 88 LEU A C 1
ATOM 732 O O . LEU A 1 88 ? -3.785 -6.858 -4.487 1.00 97.75 88 LEU A O 1
ATOM 736 N N . LEU A 1 89 ? -1.585 -7.127 -4.133 1.00 97.69 89 LEU A N 1
ATOM 737 C CA . LEU A 1 89 ? -1.722 -7.503 -2.730 1.00 97.69 89 LEU A CA 1
ATOM 738 C C . LEU A 1 89 ? -2.296 -6.359 -1.891 1.00 97.69 89 LEU A C 1
ATOM 740 O O . LEU A 1 89 ? -3.153 -6.626 -1.055 1.00 97.69 89 LEU A O 1
ATOM 744 N N . LEU A 1 90 ? -1.908 -5.101 -2.136 1.00 97.19 90 LEU A N 1
ATOM 745 C CA . LEU A 1 90 ? -2.528 -3.934 -1.491 1.00 97.19 90 LEU A CA 1
ATOM 746 C C . LEU A 1 90 ? -4.030 -3.867 -1.767 1.00 97.19 90 L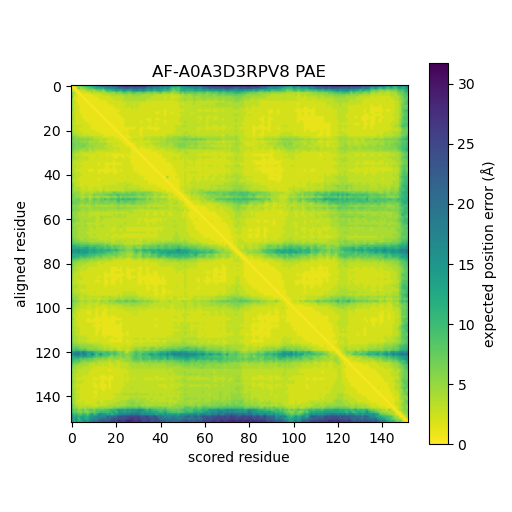EU A C 1
ATOM 748 O O . LEU A 1 90 ? -4.822 -3.672 -0.845 1.00 97.19 90 LEU A O 1
ATOM 752 N N . SER A 1 91 ? -4.415 -4.074 -3.024 1.00 96.62 91 SER A N 1
ATOM 753 C CA . SER A 1 91 ? -5.807 -4.019 -3.478 1.00 96.62 91 SER A CA 1
ATOM 754 C C . SER A 1 91 ? -6.647 -5.147 -2.892 1.00 96.62 91 SER A C 1
ATOM 756 O O . SER A 1 91 ? -7.753 -4.931 -2.416 1.00 96.62 91 SER A O 1
ATOM 758 N N . ILE A 1 92 ? -6.113 -6.365 -2.870 1.00 95.69 92 ILE A N 1
ATOM 759 C CA . ILE A 1 92 ? -6.791 -7.513 -2.263 1.00 95.69 92 ILE A CA 1
ATOM 760 C C . ILE A 1 92 ? -6.920 -7.311 -0.757 1.00 95.69 92 ILE A C 1
ATOM 762 O O . ILE A 1 92 ? -7.982 -7.556 -0.183 1.00 95.69 92 ILE A O 1
ATOM 766 N N . LYS A 1 93 ? -5.859 -6.824 -0.108 1.00 94.94 93 LYS A N 1
ATOM 767 C CA . LYS A 1 93 ? -5.855 -6.591 1.333 1.00 94.94 93 LYS A CA 1
ATOM 768 C C . LYS A 1 93 ? -6.865 -5.527 1.747 1.00 94.94 93 LYS A C 1
ATOM 770 O O . LYS A 1 93 ? -7.478 -5.668 2.805 1.00 94.94 93 LYS A O 1
ATOM 775 N N . SER A 1 94 ? -7.091 -4.511 0.914 1.00 94.06 94 SER A N 1
ATOM 776 C CA . SER A 1 94 ? -8.129 -3.514 1.166 1.00 94.06 94 SER A CA 1
ATOM 777 C C . SER A 1 94 ? -9.552 -4.041 0.959 1.00 94.06 94 SER A C 1
ATOM 779 O O . SER A 1 94 ? -10.481 -3.373 1.383 1.00 94.06 94 SER A O 1
ATOM 781 N N . LEU A 1 95 ? -9.778 -5.230 0.395 1.00 94.31 95 LEU A N 1
ATOM 782 C CA . LEU A 1 95 ? -11.121 -5.825 0.292 1.00 94.31 95 LEU A CA 1
ATOM 783 C C . LEU A 1 95 ? -11.489 -6.722 1.487 1.00 94.31 95 LEU A C 1
ATOM 785 O O . LEU A 1 95 ? -12.667 -7.012 1.696 1.00 94.31 95 LEU A O 1
ATOM 789 N N . GLU A 1 96 ? -10.506 -7.178 2.268 1.00 92.88 96 GLU A N 1
ATOM 790 C CA . GLU A 1 96 ? -10.721 -8.074 3.415 1.00 92.88 96 GLU A CA 1
ATOM 791 C C . GLU A 1 96 ? -11.283 -7.330 4.634 1.00 92.88 96 GLU A C 1
ATOM 793 O O . GLU A 1 96 ? -11.003 -6.156 4.829 1.00 92.88 96 GLU A O 1
ATOM 798 N N . GLU A 1 97 ? -12.003 -8.006 5.528 1.00 89.94 97 GLU A N 1
ATOM 799 C CA . GLU A 1 97 ? -12.266 -7.439 6.857 1.00 89.94 97 GLU A CA 1
ATOM 800 C C . GLU A 1 97 ? -10.941 -7.279 7.625 1.00 89.94 97 GLU A C 1
ATOM 802 O O . GLU A 1 97 ? -10.216 -8.258 7.835 1.00 89.94 97 GLU A O 1
ATOM 807 N N . LYS A 1 98 ? -10.609 -6.051 8.047 1.00 89.44 98 LYS A N 1
ATOM 808 C CA . LYS A 1 98 ? -9.297 -5.762 8.642 1.00 89.44 98 LYS A CA 1
ATOM 809 C C . LYS A 1 98 ? -9.269 -6.046 10.132 1.00 89.44 98 LYS A C 1
ATOM 811 O O . LYS A 1 98 ? -9.928 -5.380 10.930 1.00 89.44 98 LYS A O 1
ATOM 816 N N . LYS A 1 99 ? -8.390 -6.968 10.513 1.00 89.25 99 LYS A N 1
ATOM 817 C CA . LYS A 1 99 ? -7.864 -7.092 11.874 1.00 89.25 99 LYS A CA 1
ATOM 818 C C . LYS A 1 99 ? -6.648 -6.167 12.032 1.00 89.25 99 LYS A C 1
ATOM 820 O O . LYS A 1 99 ? -6.031 -5.805 11.030 1.00 89.25 99 LYS A O 1
ATOM 825 N N . PRO A 1 100 ? -6.208 -5.837 13.260 1.00 88.38 100 PRO A N 1
ATOM 826 C CA . PRO A 1 100 ? -5.016 -5.006 13.467 1.00 88.38 100 PRO A CA 1
ATOM 827 C C . PRO A 1 100 ? -3.778 -5.492 12.695 1.00 88.38 100 PRO A C 1
ATOM 829 O O . PRO A 1 100 ? -3.068 -4.691 12.095 1.00 88.38 100 PRO A O 1
ATOM 832 N N . ARG A 1 101 ? -3.566 -6.816 12.619 1.00 90.44 101 ARG A N 1
ATOM 833 C CA . ARG A 1 101 ? -2.502 -7.432 11.801 1.00 90.44 101 ARG A CA 1
ATOM 834 C C . ARG A 1 101 ? -2.558 -6.995 10.334 1.00 90.44 101 ARG A C 1
ATOM 836 O O . ARG A 1 101 ? -1.521 -6.766 9.723 1.00 90.44 101 ARG A O 1
ATOM 843 N N . ASP A 1 102 ? -3.754 -6.921 9.770 1.00 93.19 102 ASP A N 1
ATOM 844 C CA . ASP A 1 102 ? -3.964 -6.627 8.357 1.00 93.19 102 ASP A CA 1
ATOM 845 C C . ASP A 1 102 ? -3.607 -5.165 8.039 1.00 93.19 102 ASP A C 1
ATOM 847 O O . ASP A 1 102 ? -3.068 -4.887 6.972 1.00 93.19 102 ASP A O 1
ATOM 851 N N . LEU A 1 103 ? -3.784 -4.253 9.001 1.00 94.75 103 LEU A N 1
ATOM 852 C CA . LEU A 1 103 ? -3.355 -2.855 8.886 1.00 94.75 103 LEU A CA 1
ATOM 853 C C . LEU A 1 103 ? -1.825 -2.715 8.876 1.00 94.75 103 LEU A C 1
ATOM 855 O O . LEU A 1 103 ? -1.294 -1.966 8.058 1.00 94.75 103 LEU A O 1
ATOM 859 N N . TYR A 1 104 ? -1.098 -3.492 9.692 1.00 95.19 104 TYR A N 1
ATOM 860 C CA . TYR A 1 104 ? 0.368 -3.555 9.577 1.00 95.19 104 TYR A CA 1
ATOM 861 C C . TYR A 1 104 ? 0.808 -4.089 8.210 1.00 95.19 104 TYR A C 1
ATOM 863 O O . TYR A 1 104 ? 1.784 -3.598 7.652 1.00 95.19 104 TYR A O 1
ATOM 871 N N . GLN A 1 105 ? 0.094 -5.073 7.650 1.00 96.00 105 GLN A N 1
ATOM 872 C CA . GLN A 1 105 ? 0.407 -5.612 6.322 1.00 96.00 105 GLN A CA 1
ATOM 873 C C . GLN A 1 105 ? 0.204 -4.571 5.217 1.00 96.00 105 GLN A C 1
ATOM 875 O O . GLN A 1 105 ? 1.041 -4.481 4.325 1.00 96.00 105 GLN A O 1
ATOM 880 N N . ILE A 1 106 ? -0.852 -3.755 5.289 1.00 97.06 106 ILE A N 1
ATOM 881 C CA . ILE A 1 106 ? -1.076 -2.651 4.342 1.00 97.06 106 ILE A CA 1
ATOM 882 C C . ILE A 1 106 ? 0.076 -1.636 4.410 1.00 97.06 106 ILE A C 1
ATOM 884 O O . ILE A 1 106 ? 0.621 -1.261 3.373 1.00 97.06 106 ILE A O 1
ATOM 888 N N . LEU A 1 107 ? 0.506 -1.245 5.615 1.00 97.19 107 LEU A N 1
ATOM 889 C CA . LEU A 1 107 ? 1.650 -0.341 5.799 1.00 97.19 107 LEU A CA 1
ATOM 890 C C . LEU A 1 107 ? 2.977 -0.954 5.319 1.00 97.19 107 LEU A C 1
ATOM 892 O O . LEU A 1 107 ? 3.819 -0.251 4.763 1.00 97.19 107 LEU A O 1
ATOM 896 N N . LEU A 1 108 ? 3.178 -2.260 5.507 1.00 97.06 108 LEU A N 1
ATOM 897 C CA . LEU A 1 108 ? 4.361 -2.965 5.007 1.00 97.06 108 LEU A CA 1
ATOM 898 C C . LEU A 1 108 ? 4.378 -2.994 3.472 1.00 97.06 108 LEU A C 1
ATOM 900 O O . LEU A 1 108 ? 5.393 -2.684 2.855 1.00 97.06 108 LEU A O 1
ATOM 904 N N . LEU A 1 109 ? 3.249 -3.334 2.849 1.00 97.75 109 LEU A N 1
ATOM 905 C CA . LEU A 1 109 ? 3.139 -3.375 1.394 1.00 97.75 109 LEU A CA 1
ATOM 906 C C . LEU A 1 109 ? 3.298 -1.980 0.773 1.00 97.75 109 LEU A C 1
ATOM 908 O O . LEU A 1 109 ? 3.968 -1.847 -0.246 1.00 97.75 109 LEU A O 1
ATOM 912 N N . GLY A 1 110 ? 2.761 -0.930 1.403 1.00 97.50 110 GLY A N 1
ATOM 913 C CA . GLY A 1 110 ? 3.004 0.449 0.972 1.00 97.50 110 GLY A CA 1
ATOM 914 C C . GLY A 1 110 ? 4.485 0.850 1.061 1.00 97.50 110 GLY A C 1
ATOM 915 O O . GLY A 1 110 ? 4.980 1.570 0.196 1.00 97.50 110 GLY A O 1
ATOM 916 N N . LEU A 1 111 ? 5.223 0.331 2.051 1.00 96.50 111 LEU A N 1
ATOM 917 C CA . LEU A 1 111 ? 6.662 0.570 2.183 1.00 96.50 111 LEU A CA 1
ATOM 918 C C . LEU A 1 111 ? 7.448 -0.161 1.086 1.00 96.50 111 LEU A C 1
ATOM 920 O O . LEU A 1 111 ? 8.409 0.391 0.548 1.00 96.50 111 LEU A O 1
ATOM 924 N N . PHE A 1 112 ? 7.030 -1.376 0.717 1.00 96.50 112 PHE A N 1
ATOM 925 C CA . PHE A 1 112 ? 7.591 -2.076 -0.440 1.00 96.50 112 PHE A CA 1
ATOM 926 C C . PHE A 1 112 ? 7.308 -1.338 -1.747 1.00 96.50 112 PHE A C 1
ATOM 928 O O . PHE A 1 112 ? 8.220 -1.210 -2.560 1.00 96.50 112 PHE A O 1
ATOM 935 N N . ALA A 1 113 ? 6.101 -0.793 -1.924 1.00 96.56 113 ALA A N 1
ATOM 936 C CA . ALA A 1 113 ? 5.758 0.022 -3.089 1.00 96.56 113 ALA A CA 1
ATOM 937 C C . ALA A 1 113 ? 6.719 1.212 -3.239 1.00 96.56 113 ALA A C 1
ATOM 939 O O . ALA A 1 113 ? 7.315 1.411 -4.296 1.00 96.56 113 ALA A O 1
ATOM 940 N N . LEU A 1 114 ? 6.962 1.928 -2.141 1.00 95.31 114 LEU A N 1
ATOM 941 C CA . LEU A 1 114 ? 7.943 3.007 -2.107 1.00 95.31 114 LEU A CA 1
ATOM 942 C C . LEU A 1 114 ? 9.355 2.536 -2.411 1.00 95.31 114 LEU A C 1
ATOM 944 O O . LEU A 1 114 ? 10.031 3.154 -3.218 1.00 95.31 114 LEU A O 1
ATOM 948 N N . SER A 1 115 ? 9.793 1.442 -1.794 1.00 93.69 115 SER A N 1
ATOM 949 C CA . SER A 1 115 ? 11.148 0.914 -1.977 1.00 93.69 115 SER A CA 1
ATOM 950 C C . SER A 1 115 ? 11.418 0.541 -3.437 1.00 93.69 115 SER A C 1
ATOM 952 O O . SER A 1 115 ? 12.487 0.842 -3.965 1.00 93.69 115 SER A O 1
ATOM 954 N N . ILE A 1 116 ? 10.424 -0.050 -4.108 1.00 94.12 116 ILE A N 1
ATOM 955 C CA . ILE A 1 116 ? 10.459 -0.316 -5.548 1.00 94.12 116 ILE A CA 1
ATOM 956 C C . ILE A 1 116 ? 10.525 1.003 -6.327 1.00 94.12 116 ILE A C 1
ATOM 958 O O . ILE A 1 116 ? 11.370 1.149 -7.205 1.00 94.12 116 ILE A O 1
ATOM 962 N N . SER A 1 117 ? 9.686 1.987 -5.990 1.00 93.12 117 SER A N 1
ATOM 963 C CA . SER A 1 117 ? 9.709 3.295 -6.651 1.00 93.12 117 SER A CA 1
ATOM 964 C C . SER A 1 117 ? 11.047 4.027 -6.496 1.00 93.12 117 SER A C 1
ATOM 966 O O . SER A 1 117 ? 11.472 4.675 -7.452 1.00 93.12 117 SER A O 1
ATOM 968 N N . THR A 1 118 ? 11.725 3.929 -5.348 1.00 91.31 118 THR A N 1
ATOM 969 C CA . THR A 1 118 ? 13.042 4.551 -5.125 1.00 91.31 118 THR A CA 1
ATOM 970 C C . THR A 1 118 ? 14.073 4.034 -6.119 1.00 91.31 118 THR A C 1
ATOM 972 O O . THR A 1 118 ? 14.894 4.799 -6.615 1.00 91.31 118 THR A O 1
ATOM 975 N N . ALA A 1 119 ? 14.033 2.734 -6.423 1.00 88.06 119 ALA A N 1
ATOM 976 C CA . ALA A 1 119 ? 14.991 2.10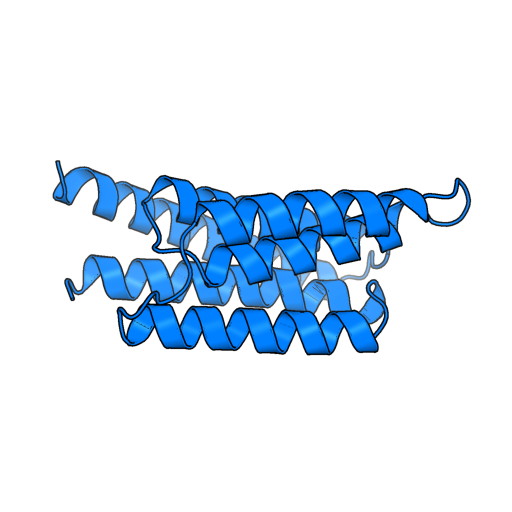9 -7.328 1.00 88.06 119 ALA A CA 1
ATOM 977 C C . ALA A 1 119 ? 14.884 2.648 -8.766 1.00 88.06 119 ALA A C 1
ATOM 979 O O . ALA A 1 119 ? 15.885 2.672 -9.477 1.00 88.06 119 ALA A O 1
ATOM 980 N N . TYR A 1 120 ? 13.703 3.126 -9.175 1.00 84.94 120 TYR A N 1
ATOM 981 C CA . TYR A 1 120 ? 13.498 3.783 -10.472 1.00 84.94 120 TYR A CA 1
ATOM 982 C C . TYR A 1 120 ? 13.654 5.305 -10.420 1.00 84.94 120 TYR A C 1
ATOM 984 O O . TYR A 1 120 ? 13.946 5.919 -11.445 1.00 84.94 120 TYR A O 1
ATOM 992 N N . ASN A 1 121 ? 13.425 5.933 -9.264 1.00 81.62 121 ASN A N 1
ATOM 993 C CA . ASN A 1 121 ? 13.383 7.385 -9.146 1.00 81.62 121 ASN A CA 1
ATOM 994 C C . ASN A 1 121 ? 14.166 7.887 -7.924 1.00 81.62 121 ASN A C 1
ATOM 996 O O . ASN A 1 121 ? 13.652 7.943 -6.810 1.00 81.62 121 ASN A O 1
ATOM 1000 N N . LEU A 1 122 ? 15.407 8.314 -8.168 1.00 79.38 122 LEU A N 1
ATOM 1001 C CA . LEU A 1 122 ? 16.325 8.878 -7.167 1.00 79.38 122 LEU A CA 1
ATOM 1002 C C . LEU A 1 122 ? 16.258 10.416 -7.079 1.00 79.38 122 LEU A C 1
ATOM 1004 O O . LEU A 1 122 ? 17.205 11.063 -6.633 1.00 79.38 122 LEU A O 1
ATOM 1008 N N . SER A 1 123 ? 15.162 11.034 -7.524 1.00 86.62 123 SER A N 1
ATOM 1009 C CA . SER A 1 123 ? 15.021 12.490 -7.497 1.00 86.62 123 SER A CA 1
ATOM 1010 C C . SER A 1 123 ? 14.836 13.052 -6.080 1.00 86.62 123 SER A C 1
ATOM 1012 O O . SER A 1 123 ? 14.333 12.401 -5.163 1.00 86.62 123 SER A O 1
ATOM 1014 N N . LEU A 1 124 ? 15.141 14.342 -5.913 1.00 86.56 124 LEU A N 1
ATOM 1015 C CA . LEU A 1 124 ? 14.861 15.069 -4.670 1.00 86.56 124 LEU A CA 1
ATOM 1016 C C . LEU A 1 124 ? 13.351 15.178 -4.382 1.00 86.56 124 LEU A C 1
ATOM 1018 O O . LEU A 1 124 ? 12.940 15.235 -3.226 1.00 86.56 124 LEU A O 1
ATOM 1022 N N . SER A 1 125 ? 12.504 15.144 -5.417 1.00 86.31 125 SER A N 1
ATOM 1023 C CA . SER A 1 125 ? 11.050 15.076 -5.237 1.00 86.31 125 SER A CA 1
ATOM 1024 C C . SER A 1 125 ? 10.606 13.748 -4.623 1.00 86.31 125 SER A C 1
ATOM 1026 O O . SER A 1 125 ? 9.691 13.743 -3.802 1.00 86.31 125 SER A O 1
ATOM 1028 N N . PHE A 1 126 ? 11.282 12.640 -4.937 1.00 89.00 126 PHE A N 1
ATOM 1029 C CA . PHE A 1 126 ? 10.998 11.351 -4.318 1.00 89.00 126 PHE A CA 1
ATOM 1030 C C . PHE A 1 126 ? 11.326 11.345 -2.816 1.00 89.00 126 PHE A C 1
ATOM 1032 O O . PHE A 1 126 ? 10.565 10.784 -2.027 1.00 89.00 126 PHE A O 1
ATOM 1039 N N . LEU A 1 127 ? 12.385 12.046 -2.388 1.00 90.50 127 LEU A N 1
ATOM 1040 C CA . LEU A 1 127 ? 12.699 12.213 -0.962 1.00 90.50 127 LEU A CA 1
ATOM 1041 C C . LEU A 1 127 ? 11.519 12.819 -0.184 1.00 90.50 127 LEU A C 1
ATOM 1043 O O . LEU A 1 127 ? 11.216 12.363 0.916 1.00 90.50 127 LEU A O 1
ATOM 1047 N N . LEU A 1 128 ? 10.817 13.803 -0.756 1.00 92.19 128 LEU A N 1
ATOM 1048 C CA . LEU A 1 128 ? 9.630 14.392 -0.124 1.00 92.19 128 LEU A CA 1
ATOM 1049 C C . LEU A 1 128 ? 8.495 13.370 0.026 1.00 92.19 128 LEU A C 1
ATOM 1051 O O . LEU A 1 128 ? 7.850 13.326 1.072 1.00 92.19 128 LEU A O 1
ATOM 1055 N N . VAL A 1 129 ? 8.281 12.519 -0.983 1.00 93.06 129 VAL A N 1
ATOM 1056 C CA . VAL A 1 129 ? 7.287 11.432 -0.926 1.00 93.06 129 VAL A CA 1
ATOM 1057 C C . VAL A 1 129 ? 7.662 10.416 0.155 1.00 93.06 129 VAL A C 1
ATOM 1059 O O . VAL A 1 129 ? 6.811 10.030 0.956 1.00 93.06 129 VAL A O 1
ATOM 1062 N N . PHE A 1 130 ? 8.937 10.028 0.229 1.00 93.38 130 PHE A N 1
ATOM 1063 C CA . PHE A 1 130 ? 9.447 9.120 1.254 1.00 93.38 130 PHE A CA 1
ATOM 1064 C C . PHE A 1 130 ? 9.282 9.688 2.670 1.00 93.38 130 PHE A C 1
ATOM 1066 O O . PHE A 1 130 ? 8.823 8.980 3.569 1.00 93.38 130 PHE A O 1
ATOM 1073 N N . LEU A 1 131 ? 9.623 10.964 2.879 1.00 95.00 131 LEU A N 1
ATOM 1074 C CA . LEU A 1 131 ? 9.460 11.634 4.170 1.00 95.00 131 LEU A CA 1
ATOM 1075 C C . LEU A 1 131 ? 7.986 11.723 4.569 1.00 95.00 131 LEU A C 1
ATOM 1077 O O . LEU A 1 131 ? 7.643 11.408 5.709 1.00 95.00 131 LEU A O 1
ATOM 1081 N N . LEU A 1 132 ? 7.110 12.085 3.628 1.00 95.94 132 LEU A N 1
ATOM 1082 C CA . LEU A 1 132 ? 5.669 12.142 3.858 1.00 95.94 132 LEU A CA 1
ATOM 1083 C C . LEU A 1 132 ? 5.107 10.768 4.242 1.00 95.94 132 LEU A C 1
ATOM 1085 O O . LEU A 1 132 ? 4.375 10.655 5.227 1.00 95.94 132 LEU A O 1
ATOM 1089 N N . TYR A 1 133 ? 5.477 9.719 3.506 1.00 96.25 133 TYR A N 1
ATOM 1090 C CA . TYR A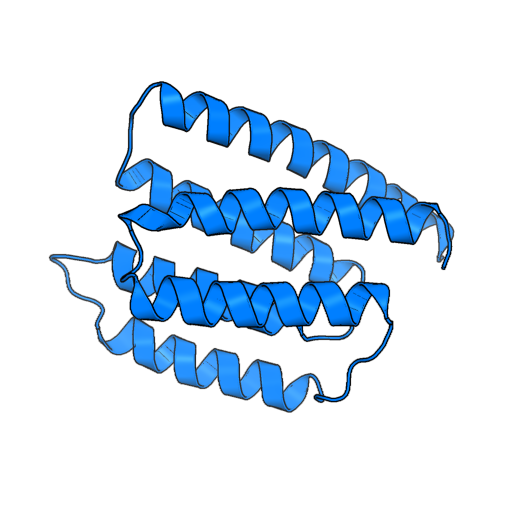 1 133 ? 5.065 8.356 3.827 1.00 96.25 133 TYR A CA 1
ATOM 1091 C C . TYR A 1 133 ? 5.591 7.907 5.184 1.00 96.25 133 TYR A C 1
ATOM 1093 O O . TYR A 1 133 ? 4.842 7.332 5.965 1.00 96.25 133 TYR A O 1
ATOM 1101 N N . SER A 1 134 ? 6.860 8.179 5.488 1.00 95.81 134 SER A N 1
ATOM 1102 C CA . SER A 1 134 ? 7.468 7.801 6.765 1.00 95.81 134 SER A CA 1
ATOM 1103 C C . SER A 1 134 ? 6.756 8.485 7.930 1.00 95.81 134 SER A C 1
ATOM 1105 O O . SER A 1 134 ? 6.407 7.831 8.909 1.00 95.81 134 SER A O 1
ATOM 1107 N N . PHE A 1 135 ? 6.459 9.780 7.805 1.00 97.25 135 PHE A N 1
ATOM 1108 C CA . PHE A 1 135 ? 5.721 10.539 8.811 1.00 97.25 135 PHE A CA 1
ATOM 1109 C C . PHE A 1 135 ? 4.304 9.990 9.038 1.00 97.25 135 PHE A C 1
ATOM 1111 O O . PHE A 1 135 ? 3.907 9.717 10.176 1.00 97.25 135 PHE A O 1
ATOM 1118 N N . LEU A 1 136 ? 3.542 9.782 7.960 1.00 97.06 136 LEU A N 1
ATOM 1119 C CA . LEU A 1 136 ? 2.179 9.256 8.044 1.00 97.06 136 LEU A CA 1
ATOM 1120 C C . LEU A 1 136 ? 2.151 7.795 8.501 1.00 97.06 136 LEU A C 1
ATOM 1122 O O . LEU A 1 136 ? 1.309 7.427 9.317 1.00 97.06 136 LEU A O 1
ATOM 1126 N N . GLY A 1 137 ? 3.096 6.977 8.045 1.00 95.88 137 GLY A N 1
ATOM 1127 C CA . GLY A 1 137 ? 3.243 5.579 8.431 1.00 95.88 137 GLY A CA 1
ATOM 1128 C C . GLY A 1 137 ? 3.588 5.419 9.906 1.00 95.88 137 GLY A C 1
ATOM 1129 O O . GLY A 1 137 ? 2.933 4.646 10.599 1.00 95.88 137 GLY A O 1
ATOM 1130 N N . LEU A 1 138 ? 4.539 6.201 10.427 1.00 95.94 138 LEU A N 1
ATOM 1131 C CA . LEU A 1 138 ? 4.861 6.211 11.857 1.00 95.94 138 LEU A CA 1
ATOM 1132 C C . LEU A 1 138 ? 3.663 6.657 12.698 1.00 95.94 138 LEU A C 1
ATOM 1134 O O . LEU A 1 138 ? 3.336 6.016 13.696 1.00 95.94 138 LEU A O 1
ATOM 1138 N N . THR A 1 139 ? 2.956 7.700 12.261 1.00 95.38 139 THR A N 1
ATOM 1139 C CA . THR A 1 139 ? 1.737 8.166 12.935 1.00 95.38 139 THR A CA 1
ATOM 1140 C C . THR A 1 139 ? 0.653 7.080 12.913 1.00 95.38 139 THR A C 1
ATOM 1142 O O . THR A 1 139 ? 0.064 6.772 13.948 1.00 95.38 139 THR A O 1
ATOM 1145 N N . SER A 1 140 ? 0.448 6.420 11.770 1.00 94.81 140 SER A N 1
ATOM 1146 C CA . SER A 1 140 ? -0.471 5.283 11.620 1.00 94.81 140 SER A CA 1
ATOM 1147 C C . SER A 1 140 ? -0.126 4.146 12.583 1.00 94.81 140 SER A C 1
ATOM 1149 O O . SER A 1 140 ? -1.021 3.592 13.217 1.00 94.81 140 SER A O 1
ATOM 1151 N N . LEU A 1 141 ? 1.161 3.816 12.744 1.00 93.62 141 LEU A N 1
ATOM 1152 C CA . LEU A 1 141 ? 1.625 2.782 13.674 1.00 93.62 141 LEU A CA 1
ATOM 1153 C C . LEU A 1 141 ? 1.342 3.144 15.136 1.00 93.62 141 LEU A C 1
ATOM 1155 O O . LEU A 1 141 ? 0.933 2.276 15.907 1.00 93.62 141 LEU A O 1
ATOM 1159 N N . VAL A 1 142 ? 1.528 4.408 15.526 1.00 92.88 142 VAL A N 1
ATOM 1160 C CA . VAL A 1 142 ? 1.192 4.882 16.878 1.00 92.88 142 VAL A CA 1
ATOM 1161 C C . VAL A 1 142 ? -0.300 4.687 17.151 1.00 92.88 142 VAL A C 1
ATOM 1163 O O . VAL A 1 142 ? -0.659 4.039 18.135 1.00 92.88 142 VAL A O 1
ATOM 1166 N N . PHE A 1 143 ? -1.170 5.160 16.255 1.00 91.00 143 PHE A N 1
ATOM 1167 C CA . PHE A 1 143 ? -2.622 5.009 16.401 1.00 91.00 143 PHE A CA 1
ATOM 1168 C C . PHE A 1 143 ? -3.072 3.545 16.372 1.00 91.00 143 PHE A C 1
ATOM 1170 O O . PHE A 1 143 ? -3.915 3.148 17.173 1.00 91.00 143 PHE A O 1
ATOM 1177 N N . LEU A 1 144 ? -2.460 2.718 15.524 1.00 90.25 144 LEU A N 1
ATOM 1178 C CA . LEU A 1 144 ? -2.752 1.289 15.445 1.00 90.25 144 LEU A CA 1
ATOM 1179 C C . LEU A 1 144 ? -2.411 0.555 16.749 1.00 90.25 144 LEU A C 1
ATOM 1181 O O . LEU A 1 144 ? -3.190 -0.278 17.213 1.00 90.25 144 LEU A O 1
ATOM 1185 N N . ASN A 1 145 ? -1.278 0.890 17.371 1.00 88.38 145 ASN A N 1
ATOM 1186 C CA . ASN A 1 145 ? -0.884 0.330 18.663 1.00 88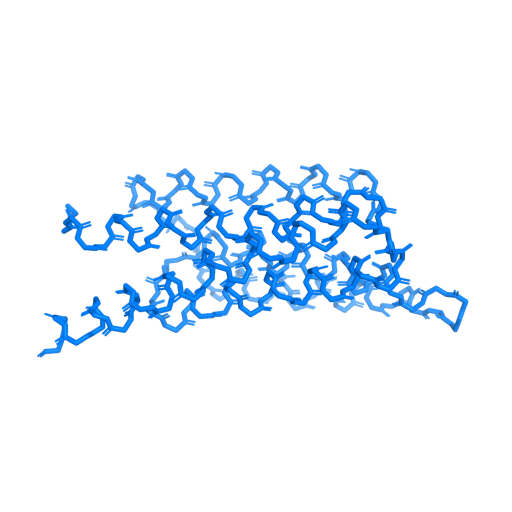.38 145 ASN A CA 1
ATOM 1187 C C . ASN A 1 145 ? -1.811 0.783 19.801 1.00 88.38 145 ASN A C 1
ATOM 1189 O O . ASN A 1 145 ? -2.117 -0.015 20.687 1.00 88.38 145 ASN A O 1
ATOM 1193 N N . LEU A 1 146 ? -2.269 2.039 19.776 1.00 84.94 146 LEU A N 1
ATOM 1194 C CA . LEU A 1 146 ? -3.247 2.555 20.738 1.00 84.94 146 LEU A CA 1
ATOM 1195 C C . LEU A 1 146 ? -4.600 1.856 20.579 1.00 84.94 146 LEU A C 1
ATOM 1197 O O . LEU A 1 146 ? -5.155 1.372 21.558 1.00 84.94 146 LEU A O 1
ATOM 1201 N N . TYR A 1 147 ? -5.091 1.733 19.344 1.00 76.88 147 TYR A N 1
ATOM 1202 C CA . TYR A 1 147 ? -6.328 1.022 19.032 1.00 76.88 147 TYR A CA 1
ATOM 1203 C C . TYR A 1 147 ? -6.285 -0.437 19.501 1.00 76.88 147 TYR A C 1
ATOM 1205 O O . TYR A 1 147 ? -7.236 -0.907 20.121 1.00 76.88 147 TYR A O 1
ATOM 1213 N N . ARG A 1 148 ? -5.171 -1.145 19.267 1.00 76.94 148 ARG A N 1
ATOM 1214 C CA . ARG A 1 148 ? -5.022 -2.547 19.681 1.00 76.94 148 ARG A CA 1
ATOM 1215 C C . ARG A 1 148 ? -5.146 -2.727 21.195 1.00 76.94 148 ARG A C 1
ATOM 1217 O O . ARG A 1 148 ? -5.803 -3.660 21.625 1.00 76.94 148 ARG A O 1
ATOM 1224 N N . LYS A 1 149 ? -4.532 -1.837 21.980 1.00 61.75 149 LYS A N 1
ATOM 1225 C CA . LYS A 1 149 ? -4.541 -1.904 23.452 1.00 61.75 149 LYS A CA 1
ATOM 1226 C C . LYS A 1 149 ? -5.886 -1.549 24.090 1.00 61.75 149 LYS A C 1
ATOM 1228 O O . LYS A 1 149 ? -6.084 -1.876 25.246 1.00 61.75 149 LYS A O 1
ATOM 1233 N N . VAL A 1 150 ? -6.760 -0.837 23.379 1.00 54.22 150 VAL A N 1
ATOM 1234 C CA . VAL A 1 150 ? -8.093 -0.444 23.878 1.00 54.22 150 VAL A CA 1
ATOM 1235 C C . VAL A 1 150 ? -9.149 -1.523 23.592 1.00 54.22 150 VAL A C 1
ATOM 1237 O O . VAL A 1 150 ? -10.212 -1.512 24.201 1.00 54.22 150 VAL A O 1
ATOM 1240 N N . GLY A 1 151 ? -8.872 -2.441 22.659 1.00 51.28 151 GLY A N 1
ATOM 1241 C CA . GLY A 1 151 ? -9.742 -3.574 22.320 1.00 51.28 151 GLY A CA 1
ATOM 1242 C C . GLY A 1 151 ? -9.376 -4.903 22.997 1.00 51.28 151 GLY A C 1
ATOM 1243 O O . GLY A 1 151 ? -10.001 -5.912 22.673 1.00 51.28 151 GLY A O 1
ATOM 1244 N N . GLU A 1 152 ? -8.366 -4.901 23.873 1.00 43.50 152 GLU A N 1
ATOM 1245 C CA . GLU A 1 152 ? -8.056 -5.955 24.859 1.00 43.50 152 GLU A CA 1
ATOM 1246 C C . GLU A 1 152 ? -8.580 -5.516 26.232 1.00 43.50 152 GLU A C 1
ATOM 1248 O O . GLU A 1 152 ? -9.095 -6.390 26.963 1.00 43.50 152 GLU A O 1
#

Secondary structure (DSSP, 8-state):
--HHHHHHHHHHHHHHHHHHHHGGGTS-HHHHHHHHHHHHHHHHHHHHT---S-HHHHHHHHHHHHHHHHTT--SS-SHHHHHHHHHHHHHHHTTSPPPHHHHHHHHHHHHHHHHHHHHH---HHHHHHHHHHHHHHHHHHHHHHHHHHH--

Nearest PDB structures (foldseek):
  8eau-assembly1_c  TM=2.246E-01  e=2.068E+00  Saccharomyces cerevisiae
  7u8o-assembly1_j  TM=2.404E-01  e=4.704E+00  Sus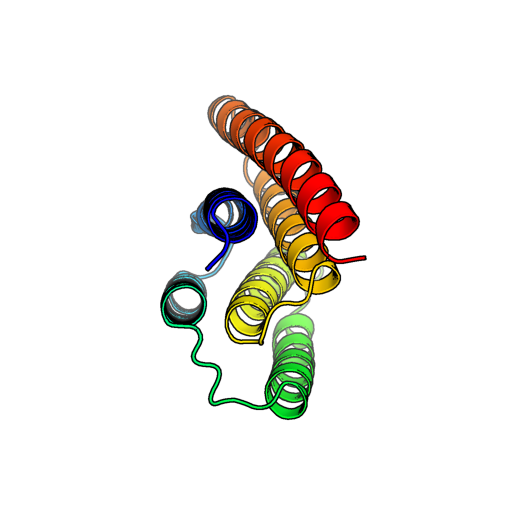 scrofa
  6c6l-assembly1_C  TM=2.284E-01  e=3.830E+00  Saccharomyces cerevisiae S288C
  9brb-assembly1_m  TM=1.585E-01  e=4.704E+00  Rattus norvegicus

Solvent-accessible surface area (backbone atoms only — not comparable to full-atom values): 7990 Å² total; per-residue (Å²): 129,59,70,60,56,53,52,28,52,50,37,43,52,55,28,28,48,53,13,56,59,49,29,61,90,58,27,58,64,70,60,44,53,53,29,49,52,45,26,51,52,11,52,53,26,61,81,68,71,56,57,92,59,59,58,67,61,47,52,52,51,48,51,55,50,36,53,57,38,52,68,66,55,38,96,90,50,56,60,46,29,51,44,48,36,40,43,47,46,46,16,48,58,33,44,38,81,77,49,77,69,51,54,54,49,42,51,49,41,19,49,49,28,38,56,56,29,45,78,80,40,84,47,76,68,44,53,53,54,52,51,51,38,52,55,38,42,53,50,24,51,52,42,44,54,53,47,55,65,73,76,108

Sequence (152 aa):
MDNSRFITLFLVHLTALIGILSLWNVAESLYFFIFLLVYLLGVYMDFKGIYPIRRLFLTLFGFILSLYFLSFLSLEDLLKPFAHVVLLLLSIKSLEEKKPRDLYQILLLGLFALSISTAYNLSLSFLLVFLLYSFLGLTSLVFLNLYRKVGE

Radius of gyration: 15.43 Å; Cα contacts (8 Å, |Δi|>4): 166; chains: 1; bounding box: 36×33×42 Å

pLDDT: mean 91.56, std 8.45, range [43.5, 97.88]

Foldseek 3Di:
DPPLLVVLLVLLLVLLVLLLVLCCVQEDPVLSVVLVVLLVVLSVCQVVVDQPDDPVVLVVVLVVVLVVLCVPADPVRRLRSVLSSLSSLLSSLSRDDDDLVSSVVSLVSSVVSLVSSCVVDVDPVSVVSVVVSVVSSVVSVVSSVVVVVVVD

Mean predicted aligned error: 4.23 Å